Protein AF-A0A4P5VEU9-F1 (afdb_monomer)

Mean predicted aligned error: 11.36 Å

pLDDT: mean 79.0, std 14.19, range [45.44, 96.75]

Sequence (52 aa):
MTDENPSFTKLAMRNMVRKGKLSLSHFALTALGFVGFITLVAWLGRPQLPGG

Secondary structure (DSSP, 8-state):
-------HHHHHHHHHHHTTHHHHHHHHHHHHHHHHHHHHHHHHT----S--

Solvent-accessible surface area (backbone atoms only — not comparable to full-atom values): 3216 Å² total; per-residue (Å²): 138,83,82,73,74,78,49,69,66,59,55,50,49,54,49,52,61,72,49,42,60,58,60,52,49,55,51,46,52,53,51,51,52,48,53,51,48,53,51,50,50,54,59,73,59,54,75,76,70,91,80,126

Foldseek 3Di:
DDPPPCPPVNVVVVVCVVVVVVVVVVVVVVVVVVVVVVVVVCVVVPPPPPPD

Structure (mmCIF, N/CA/C/O backbone):
data_AF-A0A4P5VEU9-F1
#
_entry.id   AF-A0A4P5VEU9-F1
#
loop_
_atom_site.group_PDB
_atom_site.id
_atom_site.type_symbol
_atom_site.label_atom_id
_atom_site.label_alt_id
_atom_site.label_comp_id
_atom_site.label_asym_id
_atom_site.label_entity_id
_atom_site.label_seq_id
_atom_site.pdbx_PDB_ins_code
_atom_site.Cartn_x
_atom_site.Cartn_y
_atom_site.Cartn_z
_atom_site.occupancy
_atom_site.B_iso_or_equiv
_atom_site.auth_seq_id
_atom_site.auth_comp_id
_atom_site.auth_asym_id
_atom_site.auth_atom_id
_atom_site.pdbx_PDB_model_num
ATOM 1 N N . MET A 1 1 ? -31.177 -7.872 33.499 1.00 45.44 1 MET A N 1
ATOM 2 C CA . MET A 1 1 ? -29.726 -7.599 33.525 1.00 45.44 1 MET A CA 1
ATOM 3 C C . MET A 1 1 ? -29.036 -8.776 32.850 1.00 45.44 1 MET A C 1
ATOM 5 O O . MET A 1 1 ? -28.749 -9.755 33.518 1.00 45.44 1 MET A O 1
ATOM 9 N N . THR A 1 2 ? -28.890 -8.763 31.526 1.00 45.91 2 THR A N 1
ATOM 10 C CA . THR A 1 2 ? -28.179 -9.827 30.796 1.00 45.91 2 THR A CA 1
ATOM 11 C C . THR A 1 2 ? -26.874 -9.239 30.290 1.00 45.91 2 THR A C 1
ATOM 13 O O . THR A 1 2 ? -26.816 -8.657 29.210 1.00 45.91 2 THR A O 1
ATOM 16 N N . ASP A 1 3 ? -25.849 -9.316 31.133 1.00 54.50 3 ASP A N 1
ATOM 17 C CA . ASP A 1 3 ? -24.473 -9.037 30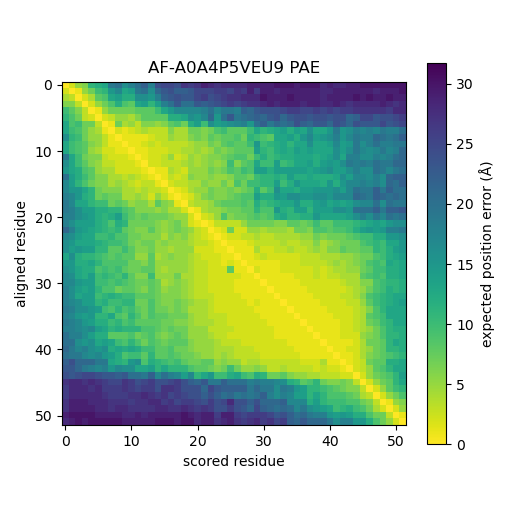.738 1.00 54.50 3 ASP A CA 1
ATOM 18 C C . ASP A 1 3 ? -23.967 -10.274 29.984 1.00 54.50 3 ASP A C 1
ATOM 20 O O . ASP A 1 3 ? -23.458 -11.233 30.565 1.00 54.50 3 ASP A O 1
ATOM 24 N N . GLU A 1 4 ? -24.240 -10.320 28.678 1.00 61.09 4 GLU A N 1
ATOM 25 C CA . GLU A 1 4 ? -23.674 -11.334 27.792 1.00 61.09 4 GLU A CA 1
ATOM 26 C C . GLU A 1 4 ? -22.184 -11.034 27.644 1.00 61.09 4 GLU A C 1
ATOM 28 O O . GLU A 1 4 ? -21.769 -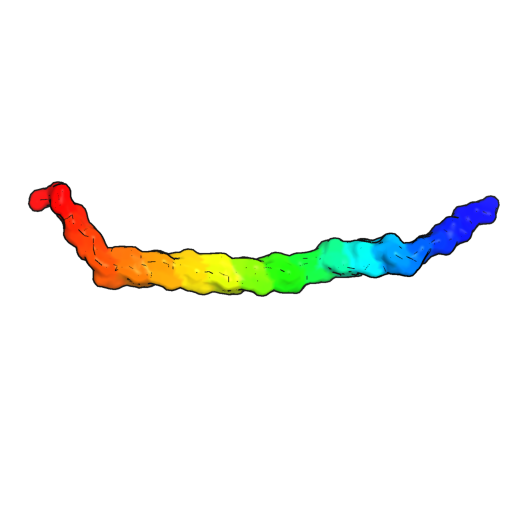10.247 26.789 1.00 61.09 4 GLU A O 1
ATOM 33 N N . ASN A 1 5 ? -21.385 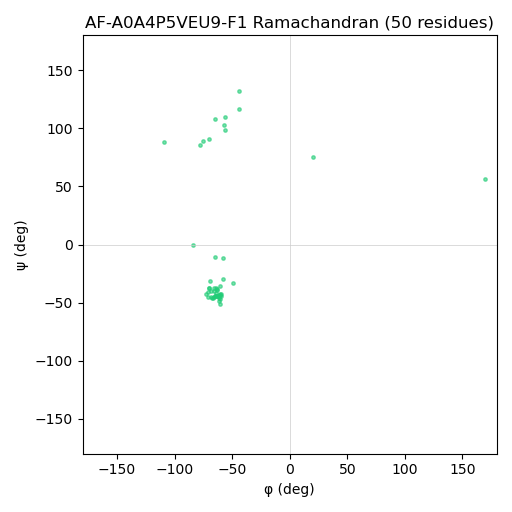-11.634 28.527 1.00 65.44 5 ASN A N 1
ATOM 34 C CA . ASN A 1 5 ? -19.935 -11.514 28.534 1.00 65.44 5 ASN A CA 1
ATOM 35 C C . ASN A 1 5 ? -19.409 -11.660 27.090 1.00 65.44 5 ASN A C 1
ATOM 37 O O . ASN A 1 5 ? -19.637 -12.703 26.461 1.00 65.44 5 ASN A O 1
ATOM 41 N N . PRO A 1 6 ? -18.778 -10.625 26.499 1.00 67.44 6 PRO A N 1
ATOM 42 C CA . PRO A 1 6 ? -18.406 -10.671 25.097 1.00 67.44 6 PRO A CA 1
ATOM 43 C C . PRO A 1 6 ? -17.360 -11.765 24.912 1.00 67.44 6 PRO A C 1
ATOM 45 O O . PRO A 1 6 ? -16.214 -11.617 25.328 1.00 67.44 6 PRO A O 1
ATOM 48 N N . SER A 1 7 ? -17.775 -12.866 24.279 1.00 81.56 7 SER A N 1
ATOM 49 C CA . SER A 1 7 ? -16.924 -14.025 24.006 1.00 81.56 7 SER A CA 1
ATOM 50 C C . SER A 1 7 ? -15.555 -13.582 23.484 1.00 81.56 7 SER A C 1
ATOM 52 O O . SER A 1 7 ? -15.470 -12.752 22.570 1.00 81.56 7 SER A O 1
ATOM 54 N N . PHE A 1 8 ? -14.481 -14.148 24.046 1.00 78.38 8 PHE A N 1
ATOM 55 C CA . PHE A 1 8 ? -13.096 -13.863 23.656 1.00 78.38 8 PHE A CA 1
ATOM 56 C C . PHE A 1 8 ? -12.884 -13.949 22.137 1.00 78.38 8 PHE A C 1
ATOM 58 O O . PHE A 1 8 ? -12.152 -13.142 21.567 1.00 78.38 8 PHE A O 1
ATOM 65 N N . THR A 1 9 ? -13.610 -14.841 21.458 1.00 78.19 9 THR A N 1
ATOM 66 C CA . THR A 1 9 ? -13.634 -14.965 19.995 1.00 78.19 9 THR A CA 1
ATOM 67 C C . THR A 1 9 ? -14.117 -13.684 19.307 1.00 78.19 9 THR A C 1
ATOM 69 O O . THR A 1 9 ? -13.514 -13.229 18.337 1.00 78.19 9 THR A O 1
ATOM 72 N N . LYS A 1 10 ? -15.172 -13.047 19.827 1.00 81.19 10 LYS A N 1
ATOM 73 C CA . LYS A 1 10 ? -15.757 -11.812 19.280 1.00 81.19 10 LYS A CA 1
ATOM 74 C C . LYS A 1 10 ? -14.831 -10.611 19.482 1.00 81.19 10 LYS A C 1
ATOM 76 O O . LYS A 1 10 ? -14.718 -9.762 18.595 1.00 81.19 10 LYS A O 1
ATOM 81 N N . LEU A 1 11 ? -14.142 -10.550 20.622 1.00 84.00 11 LEU A N 1
ATOM 82 C CA . LEU A 1 11 ? -13.116 -9.540 20.895 1.00 84.00 11 LEU A CA 1
ATOM 83 C C . LEU A 1 11 ? -11.894 -9.722 19.985 1.00 84.00 1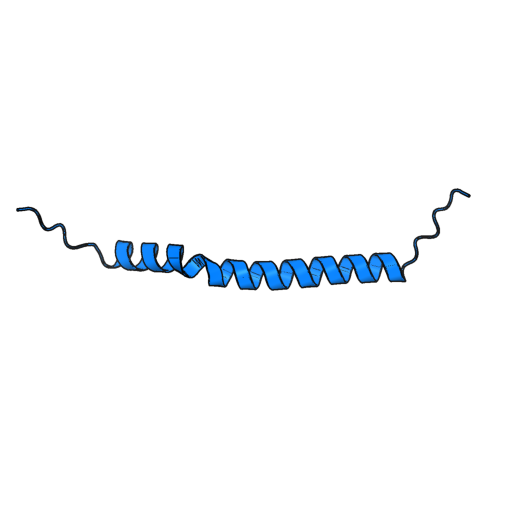1 LEU A C 1
ATOM 85 O O . LEU A 1 11 ? -11.441 -8.754 19.371 1.00 84.00 11 LEU A O 1
ATOM 89 N N . ALA A 1 12 ? -11.409 -10.955 19.835 1.00 80.56 12 ALA A N 1
ATOM 90 C CA . ALA A 1 12 ? -10.290 -11.287 18.958 1.00 80.56 12 ALA A CA 1
ATOM 91 C C . ALA A 1 12 ? -10.607 -10.991 17.482 1.00 80.56 12 ALA A C 1
ATOM 93 O O . ALA A 1 12 ? -9.808 -10.338 16.811 1.00 80.56 12 ALA A O 1
ATOM 94 N N . MET A 1 13 ? -11.802 -11.356 16.999 1.00 85.44 13 MET A N 1
ATOM 95 C CA . MET A 1 13 ? -12.258 -11.038 15.639 1.00 85.44 13 MET A CA 1
ATOM 96 C C . MET A 1 13 ? -12.350 -9.535 15.398 1.00 85.44 13 MET A C 1
ATOM 98 O O . MET A 1 13 ? -11.809 -9.040 14.414 1.00 85.44 13 MET A O 1
ATOM 102 N N . ARG A 1 14 ? -12.986 -8.773 16.296 1.00 81.50 14 ARG A N 1
ATOM 103 C CA . ARG A 1 14 ? -13.058 -7.310 16.147 1.00 81.50 14 ARG A CA 1
ATOM 104 C C . ARG A 1 14 ? -11.676 -6.670 16.139 1.00 81.50 14 ARG A C 1
ATOM 106 O O . ARG A 1 14 ? -11.467 -5.701 15.411 1.00 81.50 14 ARG A O 1
ATOM 113 N N . ASN A 1 15 ? -10.736 -7.200 16.915 1.00 82.88 15 ASN A N 1
ATOM 114 C CA . ASN A 1 15 ? -9.365 -6.709 16.924 1.00 82.88 15 ASN A CA 1
ATOM 115 C C . ASN A 1 15 ? -8.626 -7.073 15.626 1.00 82.88 15 ASN A C 1
ATOM 117 O O . ASN A 1 15 ? -7.971 -6.210 15.056 1.00 82.88 15 ASN A O 1
ATOM 121 N N . MET A 1 16 ? -8.802 -8.288 15.093 1.00 75.00 16 MET A N 1
ATOM 122 C CA . MET A 1 16 ? -8.267 -8.695 13.784 1.00 75.00 16 MET A CA 1
ATOM 123 C C . MET A 1 16 ? -8.848 -7.875 12.628 1.00 75.00 16 MET A C 1
ATOM 125 O O . MET A 1 16 ? -8.106 -7.473 11.738 1.00 75.00 16 MET A O 1
ATOM 129 N N . VAL A 1 17 ? -10.139 -7.544 12.672 1.00 73.94 17 VAL A N 1
ATOM 130 C CA . VAL A 1 17 ? -10.790 -6.684 11.673 1.00 73.94 17 VAL A CA 1
ATOM 131 C C . VAL A 1 17 ? -10.253 -5.255 11.755 1.00 73.94 17 VAL A C 1
ATOM 133 O O . VAL A 1 17 ? -9.879 -4.671 10.740 1.00 73.94 17 VAL A O 1
ATOM 136 N N . ARG A 1 18 ? -10.132 -4.687 12.962 1.00 73.06 18 ARG A N 1
ATOM 137 C CA . ARG A 1 18 ? -9.600 -3.326 13.145 1.00 73.06 18 ARG A CA 1
ATOM 138 C C . ARG A 1 18 ? -8.097 -3.239 12.840 1.00 73.06 18 ARG A C 1
ATOM 140 O O . ARG A 1 18 ? -7.645 -2.212 12.336 1.00 73.06 18 ARG A O 1
ATOM 147 N N . LYS A 1 19 ? -7.340 -4.316 13.094 1.00 72.38 19 LYS A N 1
ATOM 148 C CA . LYS A 1 19 ? -5.922 -4.491 12.722 1.00 72.38 19 LYS A CA 1
ATOM 149 C C . LYS A 1 19 ? -5.704 -4.986 11.288 1.00 72.38 19 LYS A C 1
ATOM 151 O O . LYS A 1 19 ? -4.551 -5.065 10.872 1.00 72.38 19 LYS A O 1
ATOM 156 N N . GLY A 1 20 ? -6.756 -5.219 10.497 1.00 68.69 20 GLY A N 1
ATOM 157 C CA . GLY A 1 20 ? -6.660 -5.638 9.088 1.00 68.69 20 GLY A CA 1
ATOM 158 C C . GLY A 1 20 ? -5.879 -4.667 8.190 1.00 68.69 20 GLY A C 1
ATOM 159 O O . GLY A 1 20 ? -5.471 -5.013 7.088 1.00 68.69 20 GLY A O 1
ATOM 160 N N . LYS A 1 21 ? -5.583 -3.461 8.690 1.00 70.75 21 LYS A N 1
ATOM 161 C CA . LYS A 1 21 ? -4.653 -2.515 8.066 1.00 70.75 21 LYS A CA 1
ATOM 162 C C . LYS A 1 21 ? -3.245 -3.087 7.877 1.00 70.75 21 LYS A C 1
ATOM 164 O O . LYS A 1 21 ? -2.576 -2.686 6.935 1.00 70.75 21 LYS A O 1
ATOM 169 N N . L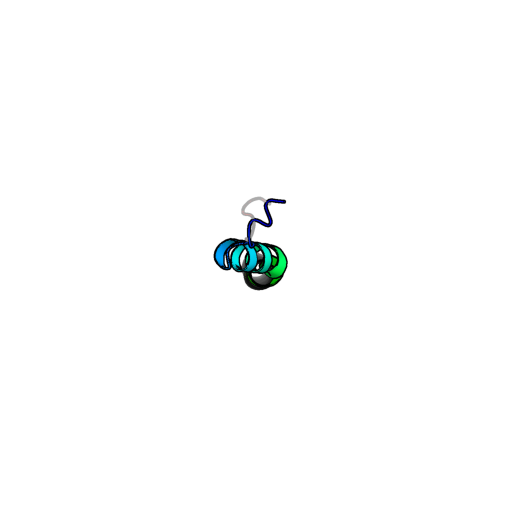EU A 1 22 ? -2.806 -4.015 8.735 1.00 76.44 22 LEU A N 1
ATOM 170 C CA . LEU A 1 22 ? -1.477 -4.622 8.635 1.00 76.44 22 LEU A CA 1
ATOM 171 C C . LEU A 1 22 ? -1.378 -5.601 7.453 1.00 76.44 22 LEU A C 1
ATOM 173 O O . LEU A 1 22 ? -0.389 -5.582 6.731 1.00 76.44 22 LEU A O 1
ATOM 177 N N . SER A 1 23 ? -2.393 -6.441 7.218 1.00 81.12 23 SER A N 1
ATOM 178 C CA . SER A 1 23 ? -2.395 -7.328 6.045 1.00 81.12 23 SER A CA 1
ATOM 179 C C . SER A 1 23 ? -2.581 -6.533 4.755 1.00 81.12 23 SER A C 1
ATOM 181 O O . SER A 1 23 ? -1.918 -6.817 3.759 1.00 81.12 23 SER A O 1
ATOM 183 N N . LEU A 1 24 ? -3.409 -5.484 4.792 1.00 83.50 24 LEU A N 1
ATOM 184 C CA . LEU A 1 24 ? -3.604 -4.585 3.659 1.00 83.50 24 LEU A CA 1
ATOM 185 C C . LEU A 1 24 ? -2.332 -3.798 3.319 1.00 83.50 24 LEU A C 1
ATOM 187 O O . LEU A 1 24 ? -2.046 -3.612 2.142 1.00 83.50 24 LEU A O 1
ATOM 191 N N . SER A 1 25 ? -1.547 -3.369 4.313 1.00 85.56 25 SER A N 1
ATOM 192 C CA . SER A 1 25 ? -0.287 -2.661 4.064 1.00 85.56 25 SER A CA 1
ATOM 193 C C . SER A 1 25 ? 0.775 -3.567 3.445 1.00 85.56 25 SER A C 1
ATOM 195 O O . SER A 1 25 ? 1.464 -3.139 2.524 1.00 85.56 25 SER A O 1
ATOM 197 N N . HIS A 1 26 ? 0.877 -4.822 3.892 1.00 86.06 26 HIS A N 1
ATOM 198 C CA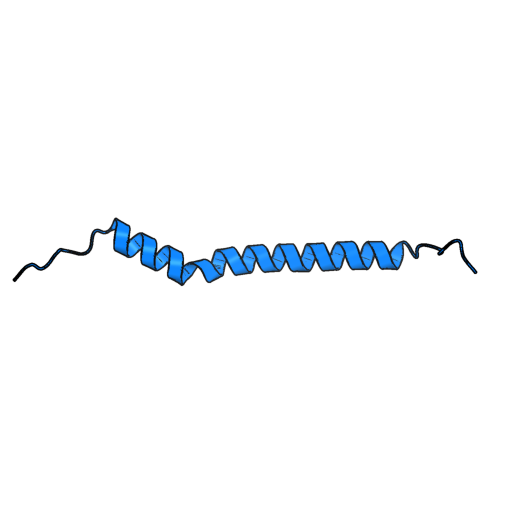 . HIS A 1 26 ? 1.791 -5.797 3.288 1.00 86.06 26 HIS A CA 1
ATOM 199 C C . HIS A 1 26 ? 1.368 -6.135 1.856 1.00 86.06 26 HIS A C 1
ATOM 201 O O . HIS A 1 26 ? 2.195 -6.109 0.949 1.00 86.06 26 HIS A O 1
ATOM 207 N N . PHE A 1 27 ? 0.072 -6.366 1.633 1.00 89.69 27 PHE A N 1
ATOM 208 C CA . PHE A 1 27 ? -0.464 -6.601 0.296 1.00 89.69 27 PHE A CA 1
ATOM 209 C C . PHE A 1 27 ? -0.240 -5.400 -0.632 1.00 89.69 27 PHE A C 1
ATOM 211 O O . PHE A 1 27 ? 0.190 -5.575 -1.767 1.00 89.69 27 PHE A O 1
ATOM 218 N N . ALA A 1 28 ? -0.463 -4.178 -0.143 1.00 91.56 28 ALA A N 1
ATOM 219 C CA . ALA A 1 28 ? -0.241 -2.957 -0.909 1.00 91.56 28 ALA A CA 1
ATOM 220 C C . ALA A 1 28 ? 1.240 -2.739 -1.247 1.00 91.56 28 ALA A C 1
ATOM 222 O O . ALA A 1 28 ? 1.543 -2.347 -2.370 1.00 91.56 28 ALA A O 1
ATOM 223 N N . LEU A 1 29 ? 2.164 -3.024 -0.321 1.00 94.62 29 LEU A N 1
ATOM 224 C CA . LEU A 1 29 ? 3.603 -2.932 -0.580 1.00 94.62 29 LEU A CA 1
ATOM 225 C C . LEU A 1 29 ? 4.020 -3.885 -1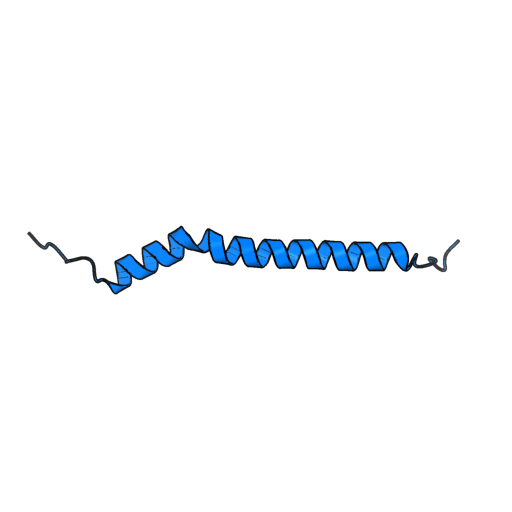.706 1.00 94.62 29 LEU A C 1
ATOM 227 O O . LEU A 1 29 ? 4.710 -3.472 -2.637 1.00 94.62 29 LEU A O 1
ATOM 231 N N . THR A 1 30 ? 3.560 -5.138 -1.656 1.00 93.69 30 THR A N 1
ATOM 232 C CA . THR A 1 30 ? 3.819 -6.117 -2.718 1.00 93.69 30 THR A CA 1
ATOM 233 C C . THR A 1 30 ? 3.159 -5.707 -4.030 1.00 93.69 30 THR A C 1
ATOM 235 O O . THR A 1 30 ? 3.811 -5.761 -5.067 1.00 93.69 30 THR A O 1
ATOM 238 N N . ALA A 1 31 ? 1.904 -5.254 -4.005 1.00 95.44 31 ALA A N 1
ATOM 239 C CA . ALA A 1 31 ? 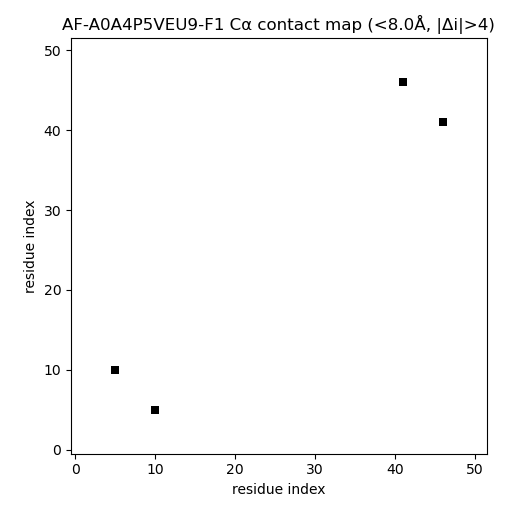1.192 -4.814 -5.201 1.00 95.44 31 ALA A CA 1
ATOM 240 C C . ALA A 1 31 ? 1.890 -3.621 -5.872 1.00 95.44 31 ALA A C 1
ATOM 242 O O . ALA A 1 31 ? 2.119 -3.651 -7.077 1.00 95.44 31 ALA A O 1
ATOM 243 N N . LEU A 1 32 ? 2.292 -2.607 -5.101 1.00 96.75 32 LEU A N 1
ATOM 244 C CA . LEU A 1 32 ? 3.024 -1.446 -5.613 1.00 96.75 32 LEU A CA 1
ATOM 245 C C . LEU A 1 32 ? 4.398 -1.833 -6.160 1.00 96.75 32 LEU A C 1
ATOM 247 O O . LEU A 1 32 ? 4.756 -1.398 -7.252 1.00 96.75 32 LEU A O 1
ATOM 251 N N . GLY A 1 33 ? 5.148 -2.674 -5.442 1.00 96.12 33 GLY A N 1
ATOM 252 C CA . GLY A 1 33 ? 6.435 -3.183 -5.914 1.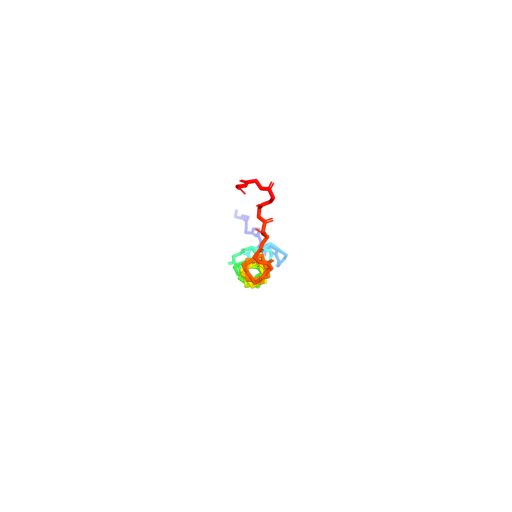00 96.12 33 GLY A CA 1
ATOM 253 C C . GLY A 1 33 ? 6.300 -3.978 -7.213 1.00 96.12 33 GLY A C 1
ATOM 254 O O . GLY A 1 33 ? 7.077 -3.780 -8.141 1.00 96.12 33 GLY A O 1
ATOM 255 N N . PHE A 1 34 ? 5.274 -4.823 -7.317 1.00 96.38 34 PHE A N 1
ATOM 256 C CA . PHE A 1 34 ? 5.004 -5.630 -8.503 1.00 96.38 34 PHE A CA 1
ATOM 257 C C . PHE A 1 34 ? 4.563 -4.784 -9.702 1.00 96.38 34 PHE A C 1
ATOM 259 O O . PHE A 1 34 ? 5.093 -4.950 -10.797 1.00 96.38 34 PHE A O 1
ATOM 266 N N . VAL A 1 35 ? 3.646 -3.833 -9.501 1.00 96.69 35 VAL A N 1
ATOM 267 C CA . VAL A 1 35 ? 3.216 -2.896 -10.550 1.00 96.69 35 VAL A CA 1
ATOM 268 C C . VAL A 1 35 ? 4.385 -2.031 -11.015 1.00 96.69 35 VAL A C 1
ATOM 270 O O . VAL A 1 35 ? 4.591 -1.878 -12.219 1.00 96.69 35 VAL A O 1
ATOM 273 N N . GLY A 1 36 ? 5.186 -1.505 -10.086 1.00 96.19 36 GLY A N 1
ATOM 274 C CA . GLY A 1 36 ? 6.400 -0.757 -10.404 1.00 96.19 36 GLY A CA 1
ATOM 275 C C . GLY A 1 36 ? 7.398 -1.601 -11.196 1.00 96.19 36 GLY A C 1
ATOM 276 O O . GLY A 1 36 ? 7.909 -1.140 -12.213 1.00 96.19 36 GLY A O 1
ATOM 277 N N . PHE A 1 37 ? 7.610 -2.856 -10.793 1.00 95.69 37 PHE A N 1
ATOM 278 C CA . PHE A 1 37 ? 8.479 -3.795 -11.499 1.00 95.69 37 PHE A CA 1
ATOM 279 C C . PHE A 1 37 ? 7.999 -4.062 -12.929 1.00 95.69 37 PHE A C 1
ATOM 281 O O . PHE A 1 37 ? 8.775 -3.890 -13.865 1.00 95.69 37 PHE A O 1
ATOM 288 N N . ILE A 1 38 ? 6.722 -4.408 -13.126 1.00 95.00 38 ILE A N 1
ATOM 289 C CA . ILE A 1 38 ? 6.157 -4.637 -14.465 1.00 95.00 38 ILE A CA 1
ATOM 290 C C . ILE A 1 38 ? 6.271 -3.380 -15.326 1.00 95.00 38 ILE A C 1
ATOM 292 O O . ILE A 1 38 ? 6.642 -3.473 -16.491 1.00 95.00 38 ILE A O 1
ATOM 296 N N . THR A 1 39 ? 5.990 -2.205 -14.764 1.00 94.00 39 THR A N 1
ATOM 297 C CA . THR A 1 39 ? 6.072 -0.932 -15.496 1.00 94.00 39 THR A CA 1
ATOM 298 C C . THR A 1 39 ? 7.507 -0.632 -15.920 1.00 94.00 39 THR A C 1
ATOM 300 O O . THR A 1 39 ? 7.747 -0.219 -17.052 1.00 94.00 39 THR A O 1
ATOM 303 N N . LEU A 1 40 ? 8.474 -0.886 -15.038 1.00 93.25 40 LEU A N 1
ATOM 304 C CA . LEU A 1 40 ? 9.897 -0.712 -15.311 1.00 93.25 40 LEU A CA 1
ATOM 305 C C . LEU A 1 40 ? 10.366 -1.687 -16.395 1.00 93.25 40 LEU A C 1
ATOM 307 O O . LEU A 1 40 ? 11.040 -1.268 -17.330 1.00 93.25 40 LEU A O 1
ATOM 311 N N . VAL A 1 41 ? 9.955 -2.955 -16.323 1.00 92.75 41 VAL A N 1
ATOM 312 C CA . VAL A 1 41 ? 10.236 -3.966 -17.353 1.00 92.75 41 VAL A CA 1
ATOM 313 C C . VAL A 1 41 ? 9.599 -3.587 -18.692 1.00 92.75 41 VAL A C 1
ATOM 315 O O . VAL A 1 41 ? 10.268 -3.657 -19.719 1.00 92.75 41 VAL A O 1
ATOM 318 N N . ALA A 1 42 ? 8.344 -3.137 -18.700 1.00 88.75 42 ALA A N 1
ATOM 319 C CA . ALA A 1 42 ? 7.653 -2.691 -19.909 1.00 88.75 42 ALA A CA 1
ATOM 320 C C . ALA A 1 42 ? 8.327 -1.463 -20.540 1.00 88.75 42 ALA A C 1
ATOM 322 O O . ALA A 1 42 ? 8.434 -1.371 -21.762 1.00 88.75 42 ALA A O 1
ATOM 323 N N . TRP A 1 43 ? 8.820 -0.537 -19.713 1.00 86.94 43 TRP A N 1
ATOM 324 C CA . TRP A 1 43 ? 9.555 0.637 -20.171 1.00 86.94 43 TRP A CA 1
ATOM 325 C C . TRP A 1 43 ? 10.952 0.283 -20.701 1.00 86.94 43 TRP A C 1
ATOM 327 O O . TRP A 1 43 ? 11.323 0.739 -21.783 1.00 86.94 43 TRP A O 1
ATOM 337 N N . LEU A 1 44 ? 11.710 -0.567 -19.993 1.00 86.75 44 LEU A N 1
ATOM 338 C CA . LEU A 1 44 ? 13.027 -1.040 -20.445 1.00 86.75 44 LEU A CA 1
ATOM 339 C C . LEU A 1 44 ? 12.929 -1.866 -21.722 1.00 86.75 44 LEU A C 1
ATOM 341 O O . LEU A 1 44 ? 13.788 -1.760 -22.593 1.00 86.75 44 LEU A O 1
ATOM 345 N N . GLY A 1 45 ? 11.874 -2.667 -21.837 1.00 81.94 45 GLY A N 1
ATOM 346 C CA . GLY A 1 45 ? 11.623 -3.490 -23.004 1.00 81.94 45 GLY A CA 1
ATOM 347 C C . GLY A 1 45 ? 11.358 -2.688 -24.271 1.00 81.94 45 GLY A C 1
ATOM 348 O O . GLY A 1 45 ? 11.329 -3.329 -25.316 1.00 81.94 45 GLY A O 1
ATOM 349 N N . ARG A 1 46 ? 11.155 -1.349 -24.173 1.00 67.75 46 ARG A N 1
ATOM 350 C CA . ARG A 1 46 ? 10.748 -0.428 -25.253 1.00 67.75 46 ARG A CA 1
ATOM 351 C C . ARG A 1 46 ? 10.107 -1.215 -26.391 1.00 67.75 46 ARG A C 1
ATOM 353 O O . ARG A 1 46 ? 10.795 -1.461 -27.383 1.00 67.75 46 ARG A O 1
ATOM 360 N N . PRO A 1 47 ? 8.854 -1.684 -26.243 1.00 62.28 47 PRO A N 1
ATOM 361 C CA . PRO A 1 47 ? 8.194 -2.385 -27.326 1.00 62.28 47 PRO A CA 1
ATOM 362 C C . PRO A 1 47 ? 8.193 -1.431 -28.517 1.00 62.28 47 PRO A C 1
ATOM 364 O O . PRO A 1 47 ? 7.475 -0.434 -28.526 1.00 62.28 47 PRO A O 1
ATOM 367 N N . GLN A 1 48 ? 9.091 -1.685 -29.468 1.00 61.44 48 GLN A N 1
ATOM 368 C CA . GLN A 1 48 ? 9.068 -1.082 -30.786 1.00 61.44 48 GLN A CA 1
ATOM 369 C C . GLN A 1 48 ? 7.691 -1.428 -31.333 1.00 61.44 48 GLN A C 1
ATOM 371 O O . GLN A 1 48 ? 7.452 -2.570 -31.706 1.00 61.44 48 GLN A O 1
ATOM 376 N N . LEU A 1 49 ? 6.750 -0.488 -31.241 1.00 64.81 49 LEU A N 1
ATOM 377 C CA . LEU A 1 49 ? 5.443 -0.610 -31.865 1.00 64.81 49 LEU A CA 1
ATOM 378 C C . LEU A 1 49 ? 5.731 -0.853 -33.353 1.00 64.81 49 LEU A C 1
ATOM 380 O O . LEU A 1 49 ? 6.248 0.060 -33.999 1.00 64.81 49 LEU A O 1
ATOM 384 N N . PRO A 1 50 ? 5.482 -2.053 -33.909 1.00 59.88 50 PRO A N 1
ATOM 385 C CA . PRO A 1 50 ? 5.624 -2.248 -35.338 1.00 59.88 50 PRO A CA 1
ATOM 386 C C . PRO A 1 50 ? 4.399 -1.588 -35.972 1.00 59.88 50 PRO A C 1
ATOM 388 O O . PRO A 1 50 ? 3.331 -2.189 -36.063 1.00 59.88 50 PRO A O 1
ATOM 391 N N . GLY A 1 51 ? 4.519 -0.300 -36.287 1.00 63.22 51 GLY A N 1
ATOM 392 C CA . GLY A 1 51 ? 3.400 0.526 -36.734 1.00 63.22 51 GLY A CA 1
ATOM 393 C C . GLY A 1 51 ? 3.736 2.014 -36.785 1.00 63.22 51 GLY A C 1
ATOM 394 O O . GLY A 1 51 ? 3.061 2.809 -36.134 1.00 63.22 51 GLY A O 1
ATOM 395 N N . GLY A 1 52 ? 4.783 2.365 -37.533 1.00 46.56 52 GLY A N 1
ATOM 396 C CA . GLY A 1 52 ? 5.191 3.722 -37.896 1.00 46.56 52 GLY A CA 1
ATOM 397 C C . GLY A 1 52 ? 6.131 3.669 -39.088 1.00 46.56 52 GLY A C 1
ATOM 398 O O . GLY A 1 52 ? 7.066 2.841 -39.023 1.00 46.56 52 GLY A O 1
#

Radius of gyration: 23.08 Å; Cα contacts (8 Å, |Δi|>4): 2; chains: 1; bounding box: 43×19×71 Å